Protein AF-A0A536H4A4-F1 (afdb_monomer)

Foldseek 3Di:
DDLLVLLLVVLLVVLCVVQPPVDDPVVSVVSSVVSSVVCVVDPVSSVVSSVVVVVVVVVVD

Structure (mmCIF, N/CA/C/O backbone):
data_AF-A0A536H4A4-F1
#
_entry.id   AF-A0A536H4A4-F1
#
loop_
_atom_site.group_PDB
_atom_site.id
_atom_site.type_symbol
_atom_site.label_atom_id
_atom_site.label_alt_id
_atom_site.label_comp_id
_atom_site.label_asym_id
_atom_site.label_entity_id
_atom_site.label_seq_id
_atom_site.pdbx_PDB_ins_code
_atom_site.Cartn_x
_atom_site.Cartn_y
_atom_site.Cartn_z
_atom_site.occupancy
_atom_site.B_iso_or_equiv
_atom_site.auth_seq_id
_atom_site.auth_comp_id
_atom_site.auth_asym_id
_atom_site.auth_atom_id
_atom_site.pdbx_PDB_model_num
ATOM 1 N N . MET A 1 1 ? 11.520 8.056 1.693 1.00 86.00 1 MET A N 1
ATOM 2 C CA . MET A 1 1 ? 10.475 7.026 1.764 1.00 86.00 1 MET A CA 1
ATOM 3 C C . MET A 1 1 ? 10.967 5.829 0.974 1.00 86.00 1 MET A C 1
ATOM 5 O O . MET A 1 1 ? 11.349 6.019 -0.178 1.00 86.00 1 MET A O 1
ATOM 9 N N . SER A 1 2 ? 11.066 4.665 1.609 1.00 94.94 2 SER A N 1
ATOM 10 C CA . SER A 1 2 ? 11.513 3.418 0.976 1.00 94.94 2 SER A CA 1
ATOM 11 C C . SER A 1 2 ? 10.423 2.829 0.078 1.00 94.94 2 SER A C 1
ATOM 13 O O . SER A 1 2 ? 9.254 3.204 0.175 1.00 94.94 2 SER A O 1
ATOM 15 N N . ASP A 1 3 ? 10.784 1.887 -0.790 1.00 95.06 3 ASP A N 1
ATOM 16 C CA . ASP A 1 3 ? 9.809 1.224 -1.662 1.00 95.06 3 ASP A CA 1
ATOM 17 C C . ASP A 1 3 ? 8.762 0.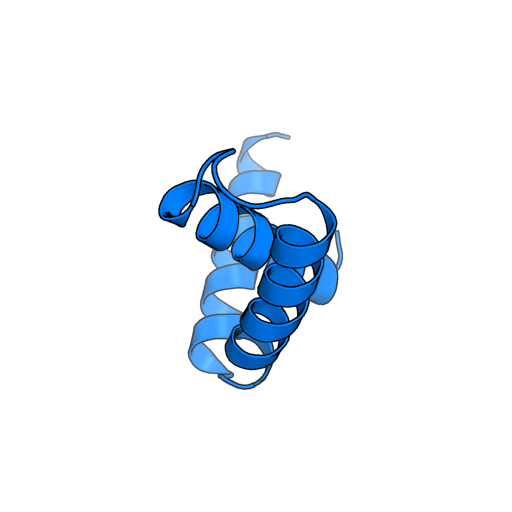434 -0.870 1.00 95.06 3 ASP A C 1
ATOM 19 O O . ASP A 1 3 ? 7.582 0.463 -1.209 1.00 95.06 3 ASP A O 1
ATOM 23 N N . GLU A 1 4 ? 9.156 -0.204 0.233 1.00 94.69 4 GLU A N 1
ATOM 24 C CA . GLU A 1 4 ? 8.223 -0.889 1.135 1.00 94.69 4 GLU A CA 1
ATOM 25 C C . GLU A 1 4 ? 7.222 0.081 1.771 1.00 94.69 4 GLU A C 1
ATOM 27 O O . GLU A 1 4 ? 6.027 -0.209 1.847 1.00 94.69 4 GLU A O 1
ATOM 32 N N . GLU A 1 5 ? 7.680 1.265 2.184 1.00 95.75 5 GLU A N 1
ATOM 33 C CA . GLU A 1 5 ? 6.801 2.308 2.713 1.00 95.75 5 GLU A CA 1
ATOM 34 C C . GLU A 1 5 ? 5.832 2.820 1.642 1.00 95.75 5 GLU A C 1
ATO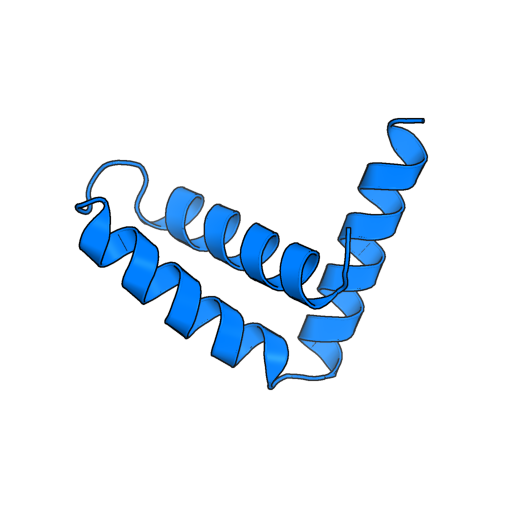M 36 O O . GLU A 1 5 ? 4.665 3.083 1.951 1.00 95.75 5 GLU A O 1
ATOM 41 N N . LYS A 1 6 ? 6.285 2.950 0.384 1.00 96.62 6 LYS A N 1
ATOM 42 C CA . LYS A 1 6 ? 5.438 3.364 -0.751 1.00 96.62 6 LYS A CA 1
ATOM 43 C C . LYS A 1 6 ? 4.343 2.333 -1.009 1.00 96.62 6 LYS A C 1
ATOM 45 O O . LYS A 1 6 ? 3.173 2.698 -1.107 1.00 96.62 6 LYS A O 1
ATOM 50 N N . ILE A 1 7 ? 4.691 1.047 -1.022 1.00 97.25 7 ILE A N 1
ATOM 51 C CA . ILE A 1 7 ? 3.730 -0.053 -1.194 1.00 97.25 7 ILE A CA 1
ATOM 52 C C . ILE A 1 7 ? 2.724 -0.082 -0.040 1.00 97.25 7 ILE A C 1
ATOM 54 O O . ILE A 1 7 ? 1.516 -0.134 -0.276 1.00 97.25 7 ILE A O 1
ATOM 58 N N . ARG A 1 8 ? 3.193 0.014 1.210 1.00 97.00 8 ARG A N 1
ATOM 59 C CA . ARG A 1 8 ? 2.312 0.052 2.388 1.00 97.00 8 ARG A CA 1
ATOM 60 C C . ARG A 1 8 ? 1.373 1.258 2.352 1.00 97.00 8 ARG A C 1
ATOM 62 O O . ARG A 1 8 ? 0.203 1.135 2.704 1.00 97.00 8 ARG A O 1
ATOM 69 N N . SER A 1 9 ? 1.855 2.405 1.883 1.00 96.44 9 SER A N 1
ATOM 70 C CA . SER A 1 9 ? 1.037 3.614 1.735 1.00 96.44 9 SER A CA 1
ATOM 71 C C . SER A 1 9 ? -0.020 3.465 0.643 1.00 96.44 9 SER A C 1
ATOM 73 O O . SER A 1 9 ? -1.171 3.847 0.852 1.00 96.44 9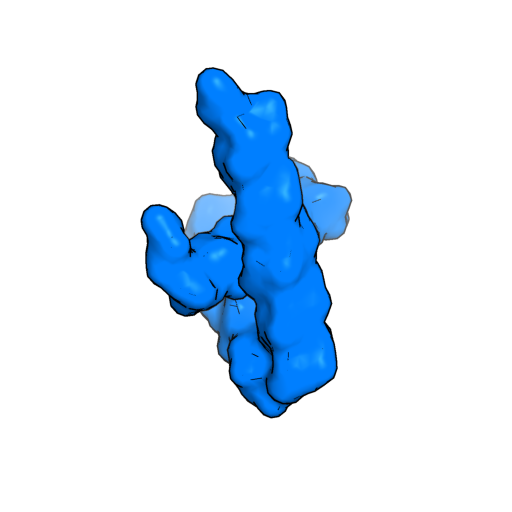 SER A O 1
ATOM 75 N N . ALA A 1 10 ? 0.327 2.852 -0.490 1.00 96.25 10 ALA A N 1
ATOM 76 C CA . ALA A 1 10 ? -0.638 2.528 -1.536 1.00 96.25 10 ALA A CA 1
ATOM 77 C C . ALA A 1 10 ? -1.719 1.558 -1.030 1.00 96.25 10 ALA A C 1
ATOM 79 O O . ALA A 1 10 ? -2.908 1.795 -1.251 1.00 96.25 10 ALA A O 1
ATOM 80 N N . ALA A 1 11 ? -1.328 0.522 -0.279 1.00 97.06 11 ALA A N 1
ATOM 81 C CA . ALA A 1 11 ? -2.260 -0.404 0.361 1.00 97.06 11 ALA A CA 1
ATOM 82 C C . ALA A 1 11 ? -3.195 0.315 1.351 1.00 97.06 11 ALA A C 1
ATOM 84 O O . ALA A 1 11 ? -4.408 0.108 1.316 1.00 97.06 11 ALA A O 1
ATOM 85 N N . ALA A 1 12 ? -2.658 1.214 2.182 1.00 96.81 12 ALA A N 1
ATOM 86 C CA . ALA A 1 12 ? -3.442 2.028 3.111 1.00 96.81 12 ALA A CA 1
ATOM 87 C C . ALA A 1 12 ? -4.495 2.884 2.401 1.00 96.81 12 ALA A C 1
ATOM 89 O O . ALA A 1 12 ? -5.657 2.905 2.815 1.00 96.81 12 ALA A O 1
ATOM 90 N N . VAL A 1 13 ? -4.114 3.539 1.302 1.00 96.19 13 VAL A N 1
ATOM 91 C CA . VAL A 1 13 ? -5.041 4.327 0.483 1.00 96.19 13 VAL A CA 1
ATOM 92 C C . VAL A 1 13 ? -6.114 3.436 -0.138 1.00 96.19 13 VAL A C 1
ATOM 94 O O . VAL A 1 13 ? -7.291 3.774 -0.044 1.00 96.19 13 VAL A O 1
ATOM 97 N N . ALA A 1 14 ? -5.749 2.289 -0.713 1.00 95.94 14 ALA A N 1
ATOM 98 C CA . ALA A 1 14 ? -6.706 1.373 -1.334 1.00 95.94 14 ALA A CA 1
ATOM 99 C C . ALA A 1 14 ? -7.732 0.827 -0.323 1.00 95.94 14 ALA A C 1
ATOM 101 O O . ALA A 1 14 ? -8.939 0.856 -0.577 1.00 95.94 14 ALA A O 1
ATOM 102 N N . VAL A 1 15 ? -7.273 0.390 0.856 1.00 96.62 15 VAL A N 1
ATOM 103 C CA . VAL A 1 15 ? -8.151 -0.088 1.938 1.00 96.62 15 VAL A CA 1
ATOM 104 C C . VAL A 1 15 ? -9.067 1.036 2.422 1.00 96.62 15 VAL A C 1
ATOM 106 O O . VAL A 1 15 ? -10.270 0.823 2.587 1.00 96.62 15 VAL A O 1
ATOM 109 N N . TYR A 1 16 ? -8.536 2.247 2.609 1.00 96.12 16 TYR A N 1
ATOM 110 C CA . TYR A 1 16 ? -9.342 3.396 3.017 1.00 96.12 16 TYR A CA 1
ATOM 111 C C . TYR A 1 16 ? -10.370 3.800 1.954 1.00 96.12 16 TYR A C 1
ATOM 113 O O . TYR A 1 16 ? -11.513 4.071 2.298 1.00 96.12 16 TYR A O 1
ATOM 121 N N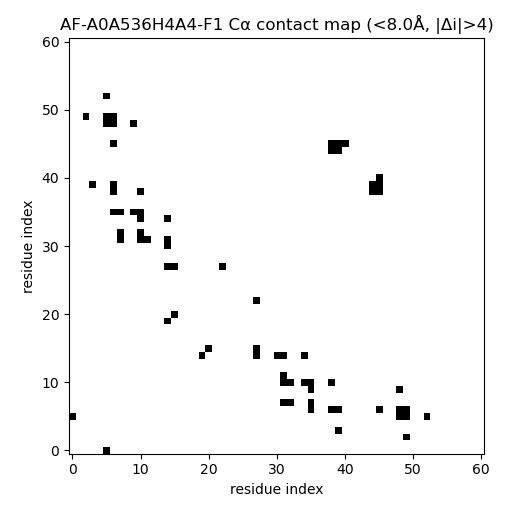 . GLN A 1 17 ? -10.019 3.795 0.668 1.00 95.56 17 GLN A N 1
ATOM 122 C CA . GLN A 1 17 ? -10.962 4.103 -0.412 1.00 95.56 17 GLN A CA 1
ATOM 123 C C . GLN A 1 17 ? -12.097 3.081 -0.497 1.00 95.56 17 GLN A C 1
ATOM 125 O O . GLN A 1 17 ? -13.237 3.451 -0.767 1.00 95.56 17 GLN A O 1
ATOM 130 N N . LYS A 1 18 ? -11.797 1.798 -0.263 1.00 96.44 18 LYS A N 1
ATOM 131 C CA . LYS A 1 18 ? -12.792 0.727 -0.364 1.00 96.44 18 LYS A CA 1
ATOM 132 C C . LYS A 1 18 ? -13.734 0.670 0.837 1.00 96.44 18 LYS A C 1
ATOM 134 O O . LYS A 1 18 ? -14.925 0.442 0.648 1.00 96.44 18 LYS A O 1
ATOM 139 N N . TYR A 1 19 ? 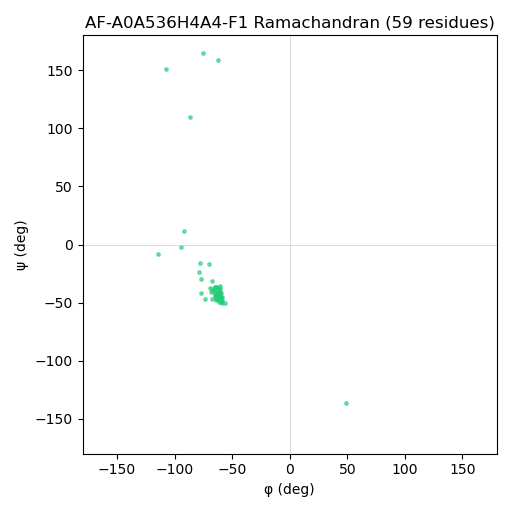-13.201 0.840 2.045 1.00 94.19 19 TYR A N 1
ATOM 140 C CA . TYR A 1 19 ? -13.942 0.603 3.288 1.00 94.19 19 TYR A CA 1
ATOM 141 C C . TYR A 1 19 ? -14.172 1.868 4.121 1.00 94.19 19 TYR A C 1
ATOM 143 O O . TYR A 1 19 ? -14.898 1.828 5.106 1.00 94.19 19 TYR A O 1
ATOM 151 N N . GLY A 1 20 ? -13.568 3.006 3.779 1.00 91.06 20 GLY A N 1
ATOM 152 C CA . GLY A 1 20 ? -13.705 4.243 4.551 1.00 91.06 20 GLY A CA 1
ATOM 153 C C . GLY A 1 20 ? -13.459 3.999 6.039 1.00 91.06 20 GLY A C 1
ATOM 154 O O . GLY A 1 20 ? -12.559 3.250 6.406 1.00 91.06 20 GLY A O 1
ATOM 155 N N . THR A 1 21 ? -14.287 4.561 6.913 1.00 90.69 21 THR A N 1
ATOM 156 C CA . THR A 1 21 ? -14.245 4.336 8.370 1.00 90.69 21 THR A CA 1
ATOM 157 C C . THR A 1 21 ? -15.142 3.185 8.848 1.00 90.69 21 THR A C 1
ATOM 159 O O . THR A 1 21 ? -15.343 3.043 10.049 1.00 90.69 21 THR A O 1
ATOM 162 N N . THR A 1 22 ? -15.675 2.347 7.947 1.00 94.06 22 THR A N 1
ATOM 163 C CA . THR A 1 22 ? -16.686 1.331 8.303 1.00 94.06 22 THR A CA 1
ATOM 164 C C . THR A 1 22 ? -16.115 0.089 8.985 1.00 94.06 22 THR A C 1
ATOM 166 O O . THR A 1 22 ? -16.870 -0.690 9.556 1.00 94.06 22 THR A O 1
ATOM 169 N N . ILE A 1 23 ? -14.800 -0.117 8.904 1.00 93.12 23 ILE A N 1
ATOM 170 C CA . ILE A 1 23 ? -14.083 -1.219 9.557 1.00 93.12 23 ILE A CA 1
ATOM 171 C C . ILE A 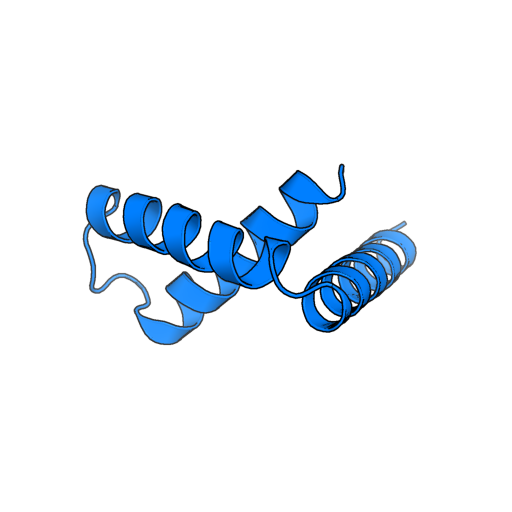1 23 ? -13.266 -0.705 10.740 1.00 93.12 23 ILE A C 1
ATOM 173 O O . ILE A 1 23 ? -12.793 0.442 10.728 1.00 93.12 23 ILE A O 1
ATOM 177 N N . SER A 1 24 ? -13.066 -1.572 11.737 1.00 95.88 24 SER A N 1
ATOM 178 C CA . SER A 1 24 ? -12.251 -1.243 12.906 1.00 95.88 24 SER A CA 1
ATOM 179 C C . SER A 1 24 ? -10.802 -0.951 12.506 1.00 95.88 24 SER A C 1
ATOM 181 O O . SER A 1 24 ? -10.326 -1.366 11.445 1.00 95.88 24 SER A O 1
ATOM 183 N N . SER A 1 25 ? -10.075 -0.232 13.361 1.00 92.50 25 SER A N 1
ATOM 184 C CA . SER A 1 25 ? -8.659 0.069 13.123 1.00 92.50 25 SER A CA 1
ATOM 185 C C . SER A 1 25 ? -7.805 -1.197 13.016 1.00 92.50 25 SER A C 1
ATOM 187 O O . SER A 1 25 ? -6.902 -1.250 12.188 1.00 92.50 25 SER A O 1
ATOM 189 N N . GLU A 1 26 ? -8.126 -2.229 13.797 1.00 95.69 26 GLU A N 1
ATOM 190 C CA . GLU A 1 26 ? -7.437 -3.523 13.763 1.00 95.69 26 GLU A CA 1
ATOM 191 C C . GLU A 1 26 ? -7.691 -4.264 12.443 1.00 95.69 26 GLU A C 1
ATOM 193 O O . GLU A 1 26 ? -6.749 -4.687 11.775 1.00 95.69 26 GLU A O 1
ATOM 198 N N . GLN A 1 27 ? -8.952 -4.329 12.000 1.00 96.12 27 GLN A N 1
ATOM 199 C CA . GLN A 1 27 ? -9.308 -4.923 10.707 1.00 96.12 27 GLN A CA 1
ATOM 200 C C . GLN A 1 27 ? -8.646 -4.175 9.552 1.00 96.12 27 GLN A C 1
ATOM 202 O O . GLN A 1 27 ? -8.109 -4.788 8.633 1.00 96.12 27 GLN A O 1
ATOM 207 N N . ARG A 1 28 ? -8.643 -2.842 9.611 1.00 96.38 28 ARG A N 1
ATOM 208 C CA . ARG A 1 28 ? -7.968 -2.004 8.622 1.00 96.38 28 ARG A CA 1
ATOM 209 C C . ARG A 1 28 ? -6.484 -2.326 8.550 1.00 96.38 28 ARG A C 1
ATOM 211 O O . ARG A 1 28 ? -5.979 -2.507 7.449 1.00 96.38 28 ARG A O 1
ATOM 218 N N . GLN A 1 29 ? -5.806 -2.416 9.691 1.00 96.19 29 GLN A N 1
ATOM 219 C CA . GLN A 1 29 ? -4.379 -2.717 9.736 1.00 96.19 29 GLN A CA 1
ATOM 220 C C . GLN A 1 29 ? -4.077 -4.098 9.140 1.00 96.19 29 GLN A C 1
ATOM 222 O O . GLN A 1 29 ? -3.216 -4.207 8.269 1.00 96.19 29 GLN A O 1
ATOM 227 N N . ALA A 1 30 ? -4.853 -5.119 9.511 1.00 97.19 30 ALA A N 1
ATOM 228 C CA . ALA A 1 30 ? -4.713 -6.463 8.953 1.00 97.19 30 ALA A CA 1
ATOM 229 C C . ALA A 1 30 ? -4.921 -6.487 7.427 1.00 97.19 30 ALA A C 1
ATOM 231 O O . ALA A 1 30 ? -4.165 -7.126 6.695 1.00 97.19 30 ALA A O 1
ATOM 232 N N . MET A 1 31 ? -5.912 -5.748 6.917 1.00 97.06 31 MET A N 1
ATOM 233 C CA . MET A 1 31 ? -6.144 -5.639 5.473 1.00 97.06 31 MET A CA 1
ATOM 234 C C . MET A 1 31 ? -5.019 -4.893 4.759 1.00 97.06 31 MET A C 1
ATOM 236 O O . MET A 1 31 ? -4.640 -5.282 3.658 1.00 97.06 31 MET A O 1
ATOM 240 N N . ILE A 1 32 ? -4.470 -3.838 5.365 1.00 97.56 32 ILE A N 1
ATOM 241 C CA . ILE A 1 32 ? -3.330 -3.107 4.800 1.00 97.56 32 ILE A CA 1
ATOM 242 C C . ILE A 1 32 ? -2.128 -4.035 4.663 1.00 97.56 32 ILE A C 1
ATOM 244 O O . ILE A 1 32 ? -1.488 -4.034 3.615 1.00 97.56 32 ILE A O 1
ATOM 248 N N . GLU A 1 33 ? -1.848 -4.855 5.674 1.00 97.50 33 GLU A N 1
ATOM 249 C CA . GLU A 1 33 ? -0.760 -5.833 5.625 1.00 97.50 33 GLU A CA 1
ATOM 250 C C . GLU A 1 33 ? -0.976 -6.860 4.512 1.00 97.50 33 GLU A C 1
ATOM 252 O O . GLU A 1 33 ? -0.096 -7.032 3.666 1.00 97.50 33 GLU A O 1
ATOM 257 N N . GLN A 1 34 ? -2.167 -7.456 4.427 1.00 97.19 34 GLN A N 1
ATOM 258 C CA . GLN A 1 34 ? -2.500 -8.416 3.369 1.00 97.19 34 GLN A CA 1
ATOM 259 C C . GLN A 1 34 ? -2.386 -7.806 1.969 1.00 97.19 34 GLN A C 1
ATOM 261 O O . GLN A 1 34 ? -1.720 -8.365 1.098 1.00 97.19 34 GLN A O 1
ATOM 266 N N . VAL A 1 35 ? -2.994 -6.637 1.753 1.00 97.12 35 VAL A N 1
ATOM 267 C CA . VAL A 1 35 ? -2.946 -5.938 0.463 1.00 97.12 35 VAL A CA 1
ATOM 268 C C . VAL A 1 35 ? -1.510 -5.548 0.128 1.00 97.12 35 VAL A C 1
ATOM 270 O O . VAL A 1 35 ? -1.086 -5.741 -1.006 1.00 97.12 35 VAL A O 1
ATOM 273 N N . SER A 1 36 ? -0.725 -5.071 1.098 1.00 97.50 36 SER A N 1
ATOM 274 C CA . SER A 1 36 ? 0.683 -4.738 0.865 1.00 97.50 36 SER A CA 1
ATOM 275 C C . SER A 1 36 ? 1.506 -5.953 0.433 1.00 97.50 36 SER A C 1
ATOM 277 O O . SER A 1 36 ? 2.336 -5.821 -0.461 1.00 97.50 36 SER A O 1
ATOM 279 N N . GLY A 1 37 ? 1.228 -7.138 0.987 1.00 97.06 37 GLY A N 1
ATOM 280 C CA . GLY A 1 37 ? 1.868 -8.387 0.577 1.00 97.06 37 GLY A CA 1
ATOM 281 C C . GLY A 1 37 ? 1.536 -8.776 -0.863 1.00 97.06 37 GLY A C 1
ATOM 282 O O . GLY A 1 37 ? 2.434 -9.140 -1.616 1.00 97.06 37 GLY A O 1
ATOM 283 N N . VAL A 1 38 ? 0.270 -8.633 -1.271 1.00 96.75 38 VAL A N 1
ATOM 284 C CA . VAL A 1 38 ? -0.165 -8.890 -2.657 1.00 96.75 38 VAL A CA 1
ATOM 285 C C . VAL A 1 38 ? 0.468 -7.895 -3.632 1.00 96.75 38 VAL A C 1
ATOM 287 O O . VAL A 1 38 ? 0.963 -8.283 -4.684 1.00 96.75 38 VAL A O 1
ATOM 290 N N . LEU A 1 39 ? 0.497 -6.608 -3.282 1.00 96.00 39 LEU A N 1
ATOM 291 C CA . LEU A 1 39 ? 1.105 -5.578 -4.128 1.00 96.00 39 LEU A CA 1
ATOM 292 C C . LEU A 1 39 ? 2.627 -5.730 -4.229 1.00 96.00 39 LEU A C 1
ATOM 294 O O . LEU A 1 39 ? 3.206 -5.360 -5.244 1.00 96.00 39 LEU A O 1
ATOM 298 N N . ALA A 1 40 ? 3.279 -6.241 -3.182 1.00 95.44 40 ALA A N 1
ATOM 299 C CA . ALA A 1 40 ? 4.718 -6.473 -3.176 1.00 95.44 40 ALA A CA 1
ATOM 300 C C . ALA A 1 40 ? 5.129 -7.729 -3.958 1.00 95.44 40 ALA A C 1
ATOM 302 O O . ALA A 1 40 ? 6.243 -7.762 -4.483 1.00 95.44 40 ALA A O 1
ATOM 303 N N . SER A 1 41 ? 4.268 -8.751 -4.021 1.00 96.81 41 SER A N 1
ATOM 304 C CA . SER A 1 41 ? 4.561 -10.007 -4.721 1.00 96.81 41 SER A CA 1
ATOM 305 C C . SER A 1 41 ? 4.388 -9.912 -6.239 1.00 96.81 41 SER A C 1
ATOM 307 O O . SER A 1 41 ? 5.031 -10.668 -6.967 1.00 96.81 41 SER A O 1
ATOM 309 N N . ASP A 1 42 ? 3.585 -8.966 -6.726 1.00 97.12 42 ASP A N 1
ATOM 310 C CA . ASP A 1 42 ? 3.487 -8.631 -8.147 1.00 97.12 42 ASP A CA 1
ATOM 311 C C . ASP A 1 42 ? 4.560 -7.597 -8.529 1.00 97.12 42 ASP A C 1
ATOM 313 O O . ASP A 1 42 ? 4.506 -6.430 -8.135 1.00 97.12 42 ASP A O 1
ATOM 317 N N . ALA A 1 43 ? 5.555 -8.028 -9.309 1.00 95.31 43 ALA A N 1
ATOM 318 C CA . ALA A 1 43 ? 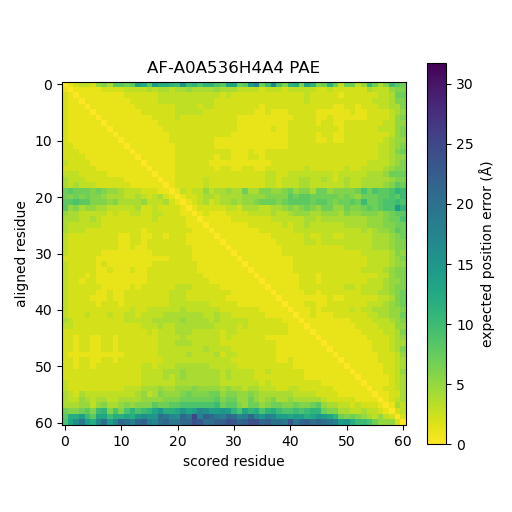6.695 -7.195 -9.682 1.00 95.31 43 ALA A CA 1
ATOM 319 C C . ALA A 1 43 ? 6.311 -5.982 -10.550 1.00 95.31 43 ALA A C 1
ATOM 321 O O . ALA A 1 43 ? 6.898 -4.908 -10.384 1.00 95.31 43 ALA A O 1
ATOM 322 N N . GLU A 1 44 ? 5.338 -6.133 -11.451 1.00 97.00 44 GLU A N 1
ATOM 323 C CA . GLU A 1 44 ? 4.901 -5.055 -12.342 1.00 97.00 44 GLU A CA 1
ATOM 324 C C . GLU A 1 44 ? 4.095 -4.018 -11.555 1.00 97.00 44 GLU A C 1
ATOM 326 O O . GLU A 1 44 ? 4.366 -2.814 -11.622 1.00 97.00 44 GLU A O 1
ATOM 331 N N . MET A 1 45 ? 3.156 -4.488 -10.732 1.00 95.00 45 MET A N 1
ATOM 332 C CA . MET A 1 45 ? 2.360 -3.629 -9.862 1.00 95.00 45 MET A CA 1
ATOM 333 C C . MET A 1 45 ? 3.246 -2.880 -8.859 1.00 95.00 45 MET A C 1
ATOM 335 O O . MET A 1 45 ? 3.100 -1.664 -8.692 1.00 95.00 45 MET A O 1
ATOM 339 N N . ARG A 1 46 ? 4.207 -3.575 -8.240 1.00 97.19 46 ARG A N 1
ATOM 340 C CA . ARG A 1 46 ? 5.197 -2.984 -7.333 1.00 97.19 46 ARG A CA 1
ATOM 341 C C . ARG A 1 46 ? 5.974 -1.858 -8.009 1.00 97.19 46 ARG A C 1
ATOM 343 O O . ARG A 1 46 ? 6.051 -0.764 -7.448 1.00 97.19 46 ARG A O 1
ATOM 350 N N . ALA A 1 47 ? 6.524 -2.102 -9.199 1.00 97.38 47 ALA A N 1
ATOM 351 C CA . ALA A 1 47 ? 7.291 -1.100 -9.937 1.00 97.38 47 ALA A CA 1
ATOM 352 C C . ALA A 1 47 ? 6.442 0.141 -10.248 1.00 97.38 47 ALA A C 1
ATOM 354 O O . ALA A 1 47 ? 6.860 1.268 -9.978 1.00 97.38 47 ALA A O 1
ATOM 355 N N . ARG A 1 48 ? 5.205 -0.067 -10.712 1.00 97.00 48 ARG A N 1
ATOM 356 C CA . ARG A 1 48 ? 4.269 1.017 -11.030 1.00 97.00 48 ARG A CA 1
ATOM 357 C C . ARG A 1 48 ? 3.924 1.879 -9.815 1.00 97.00 48 ARG A C 1
ATOM 359 O O . ARG A 1 48 ? 3.840 3.104 -9.936 1.00 97.00 48 ARG A O 1
ATOM 366 N N . ILE A 1 49 ? 3.707 1.261 -8.652 1.00 96.38 49 ILE A N 1
ATOM 367 C CA . ILE A 1 49 ? 3.415 1.979 -7.401 1.00 96.38 49 ILE A CA 1
ATOM 368 C C . ILE A 1 49 ? 4.609 2.834 -6.985 1.00 96.38 49 ILE A C 1
ATOM 370 O O . ILE A 1 49 ? 4.431 4.013 -6.674 1.00 96.38 49 ILE A O 1
ATOM 374 N N . VAL A 1 50 ? 5.811 2.252 -6.991 1.00 96.44 50 VAL A N 1
ATOM 375 C CA . VAL A 1 50 ? 7.046 2.947 -6.609 1.00 96.44 50 VAL A CA 1
ATOM 376 C C . VAL A 1 50 ? 7.270 4.164 -7.501 1.00 96.44 50 VAL A C 1
ATOM 378 O O . VAL A 1 50 ? 7.406 5.273 -6.983 1.00 96.44 50 VAL A O 1
ATOM 381 N N . GLU A 1 51 ? 7.199 3.983 -8.821 1.00 97.06 51 GLU A N 1
ATOM 382 C CA . GLU A 1 51 ? 7.371 5.067 -9.788 1.00 97.06 51 GLU A CA 1
ATOM 383 C C . GLU A 1 51 ? 6.327 6.175 -9.593 1.00 97.06 51 GLU A C 1
ATOM 385 O O . GLU A 1 51 ? 6.667 7.357 -9.510 1.00 97.06 51 GLU A O 1
ATOM 390 N N . SER A 1 52 ? 5.051 5.803 -9.460 1.00 95.25 52 SER A N 1
ATOM 391 C CA . SER A 1 52 ? 3.967 6.774 -9.275 1.00 95.25 52 SER A CA 1
ATOM 392 C C . SER A 1 52 ? 4.151 7.591 -7.992 1.00 95.25 52 SER A C 1
ATOM 394 O O . SER A 1 52 ? 3.962 8.809 -7.991 1.00 95.25 52 SER A O 1
ATOM 396 N N . MET A 1 53 ? 4.544 6.942 -6.891 1.00 93.62 53 MET A N 1
ATOM 397 C CA . MET A 1 53 ? 4.811 7.621 -5.623 1.00 93.62 53 MET A CA 1
ATOM 398 C C . MET A 1 53 ? 6.032 8.540 -5.709 1.00 93.62 53 MET A C 1
ATOM 400 O O . MET A 1 53 ? 5.978 9.655 -5.187 1.00 93.62 53 MET A O 1
ATOM 404 N N . ASP A 1 54 ? 7.096 8.128 -6.398 1.00 94.44 54 ASP A N 1
ATOM 405 C CA . ASP A 1 54 ? 8.276 8.970 -6.607 1.00 94.44 54 ASP A CA 1
ATOM 406 C C . ASP A 1 54 ? 7.947 10.222 -7.418 1.00 94.44 54 ASP A C 1
ATOM 408 O O . ASP A 1 54 ? 8.323 11.324 -7.015 1.00 94.44 54 ASP A O 1
ATOM 412 N N . GLN A 1 55 ? 7.163 10.092 -8.490 1.00 94.19 55 GLN A N 1
ATOM 413 C CA . GLN A 1 55 ? 6.701 11.242 -9.271 1.00 94.19 55 GLN A CA 1
ATOM 414 C C . GLN A 1 55 ? 5.866 12.216 -8.423 1.00 94.19 55 GLN A C 1
ATOM 416 O O . GLN A 1 5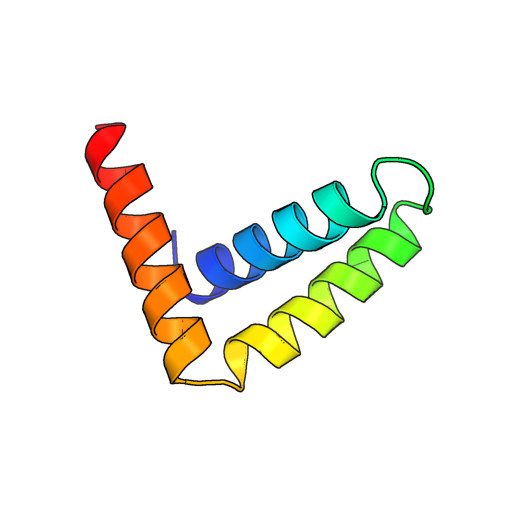5 ? 6.026 13.433 -8.534 1.00 94.19 55 GLN A O 1
ATOM 421 N N . ILE A 1 56 ? 4.990 11.710 -7.546 1.00 90.00 56 ILE A N 1
ATOM 422 C CA . ILE A 1 56 ? 4.193 12.551 -6.636 1.00 90.00 56 ILE A CA 1
A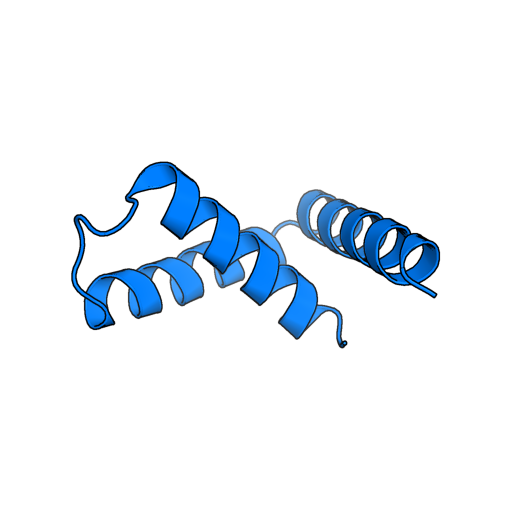TOM 423 C C . ILE A 1 56 ? 5.093 13.290 -5.640 1.00 90.00 56 ILE A C 1
ATOM 425 O O . ILE A 1 56 ? 4.880 14.476 -5.385 1.00 90.00 56 ILE A O 1
ATOM 429 N N . LEU A 1 57 ? 6.086 12.608 -5.068 1.00 87.69 57 LEU A N 1
ATOM 430 C CA . LEU A 1 57 ? 7.001 13.197 -4.090 1.00 87.69 57 LEU A CA 1
ATOM 431 C C . LEU A 1 57 ? 7.930 14.236 -4.725 1.00 87.69 57 LEU A C 1
ATOM 433 O O . LEU A 1 57 ? 8.187 15.269 -4.111 1.00 87.69 57 LEU A O 1
ATOM 437 N N . GLN A 1 58 ? 8.387 14.001 -5.956 1.00 90.06 58 GLN A N 1
ATOM 438 C CA . GLN A 1 58 ? 9.200 14.960 -6.706 1.00 90.06 58 GLN A CA 1
ATOM 439 C C . GLN A 1 58 ? 8.431 16.244 -7.033 1.00 90.06 58 GLN A C 1
ATOM 441 O O . GLN A 1 58 ? 9.005 17.320 -6.940 1.00 90.06 58 GLN A O 1
ATOM 446 N N . ARG A 1 59 ? 7.128 16.159 -7.340 1.00 80.69 59 ARG A N 1
ATOM 447 C CA . ARG A 1 59 ? 6.270 17.334 -7.605 1.00 80.69 59 ARG A CA 1
ATOM 448 C C . ARG A 1 59 ? 5.960 18.184 -6.369 1.00 80.69 59 ARG A C 1
ATOM 450 O O . ARG A 1 59 ? 5.458 19.291 -6.515 1.00 80.69 59 ARG A O 1
ATOM 457 N N . LYS A 1 60 ? 6.168 17.644 -5.165 1.00 71.25 60 LYS A N 1
ATOM 458 C CA . LYS A 1 60 ? 5.917 18.339 -3.892 1.00 71.25 60 LYS A CA 1
ATOM 459 C C . LYS A 1 60 ? 7.162 19.024 -3.314 1.00 71.25 60 LYS A C 1
ATOM 461 O O . LYS A 1 60 ? 7.052 19.625 -2.248 1.00 71.25 60 LYS A O 1
ATOM 466 N N . ARG A 1 61 ? 8.319 18.892 -3.966 1.00 56.38 61 ARG A N 1
ATOM 467 C CA . ARG A 1 61 ? 9.544 19.639 -3.654 1.00 56.38 61 ARG A CA 1
ATOM 468 C C . ARG A 1 61 ? 9.618 20.900 -4.497 1.00 56.38 61 ARG A C 1
ATOM 470 O O . ARG A 1 61 ? 10.144 21.890 -3.953 1.00 56.38 61 ARG A O 1
#

Radius of gyration: 12.11 Å; Cα contacts (8 Å, |Δi|>4): 36; chains: 1; bounding box: 28×30×26 Å

Solvent-accessible surface area (backbone atoms only — not comparable to full-atom values): 3402 Å² total; per-residue (Å²): 133,54,64,68,56,44,43,41,49,52,20,44,50,52,50,38,72,74,47,56,84,80,55,54,72,66,59,48,51,55,48,23,53,54,45,23,52,56,43,62,70,35,66,68,59,34,50,52,50,40,52,53,50,49,55,54,56,61,75,74,110

Sequence (61 aa):
MSDEEKIRSAAAVAVYQKYGTTISSEQRQAMIEQVSGVLASDAEMRARIVESMDQILQRKR

Secondary structure (DSSP, 8-state):
--HHHHHHHHHHHHHHHHHTTSS-HHHHHHHHHHHHHHHHH-HHHHHHHHHHHHHHHHTT-

pLDDT: mean 94.09, std 6.48, range [56.38, 97.56]

Mean predicted aligned error: 3.09 Å